Protein AF-A0A158IH46-F1 (afdb_monomer_lite)

Structure (mmCIF, N/CA/C/O backbone):
data_AF-A0A158IH46-F1
#
_entry.id   AF-A0A158IH46-F1
#
loop_
_atom_site.group_PDB
_atom_site.id
_atom_site.type_symbol
_atom_site.label_atom_id
_atom_site.label_alt_id
_atom_site.label_comp_id
_atom_site.label_asym_id
_atom_site.label_entity_id
_atom_site.label_seq_id
_atom_site.pdbx_PDB_ins_code
_atom_site.Cartn_x
_atom_site.Cartn_y
_atom_site.Cartn_z
_atom_site.occupancy
_atom_site.B_iso_or_equiv
_atom_site.auth_seq_id
_atom_site.auth_comp_id
_atom_site.auth_asym_id
_atom_site.auth_atom_id
_atom_site.pdbx_PDB_model_num
ATOM 1 N N . MET A 1 1 ? -60.161 -11.893 54.245 1.00 64.56 1 MET A N 1
ATOM 2 C CA . MET A 1 1 ? -60.066 -11.352 52.867 1.00 64.56 1 MET A CA 1
ATOM 3 C C . MET A 1 1 ? -59.222 -10.077 52.777 1.00 64.56 1 MET A C 1
ATOM 5 O O . MET A 1 1 ? -58.204 -10.121 52.108 1.00 64.56 1 MET A O 1
ATOM 9 N N . LYS A 1 2 ? -59.545 -8.985 53.494 1.00 80.44 2 LYS A N 1
ATOM 10 C CA . LYS A 1 2 ? -58.805 -7.700 53.407 1.00 80.44 2 LYS A CA 1
ATOM 11 C C . LYS A 1 2 ? -57.293 -7.786 53.699 1.00 80.44 2 LYS A C 1
ATOM 13 O O . LYS A 1 2 ? -56.504 -7.179 52.988 1.00 80.44 2 LYS A O 1
ATOM 18 N N . ILE A 1 3 ? -56.893 -8.574 54.700 1.00 84.69 3 ILE A N 1
ATOM 19 C CA . ILE A 1 3 ? -55.479 -8.734 55.097 1.00 84.69 3 ILE A CA 1
ATOM 20 C C . ILE A 1 3 ? -54.662 -9.437 54.000 1.00 84.69 3 ILE A C 1
ATOM 22 O O . ILE A 1 3 ? -53.553 -9.021 53.695 1.00 84.69 3 ILE A O 1
ATOM 26 N N . ILE A 1 4 ? -55.238 -10.453 53.352 1.00 84.50 4 ILE A N 1
ATOM 27 C CA . ILE A 1 4 ? -54.575 -11.210 52.278 1.00 84.50 4 ILE A CA 1
ATOM 28 C C . ILE A 1 4 ? -54.320 -10.303 51.065 1.00 84.50 4 ILE A C 1
ATOM 30 O O . ILE A 1 4 ? -53.226 -10.312 50.509 1.00 84.50 4 ILE A O 1
ATOM 34 N N . CYS A 1 5 ? -55.291 -9.459 50.701 1.00 85.44 5 CYS A N 1
ATOM 35 C CA . CYS A 1 5 ? -55.114 -8.471 49.634 1.00 85.44 5 CYS A CA 1
ATOM 36 C C . CYS A 1 5 ? -54.016 -7.447 49.963 1.00 85.44 5 CYS A C 1
ATOM 38 O O . CYS A 1 5 ? -53.224 -7.111 49.088 1.00 85.44 5 CYS A O 1
ATOM 40 N N . ALA A 1 6 ? -53.935 -6.978 51.213 1.00 86.81 6 ALA A N 1
ATOM 41 C CA . ALA A 1 6 ? -52.899 -6.034 51.630 1.00 86.81 6 ALA A CA 1
ATOM 42 C C . ALA A 1 6 ? -51.487 -6.644 51.546 1.00 86.81 6 ALA A C 1
ATOM 44 O O . ALA A 1 6 ? -50.572 -6.001 51.040 1.00 86.81 6 ALA A O 1
ATOM 45 N N . VAL A 1 7 ? -51.320 -7.903 51.966 1.00 88.50 7 VAL A N 1
ATOM 46 C CA . VAL A 1 7 ? -50.036 -8.622 51.874 1.00 88.50 7 VAL A CA 1
ATOM 47 C C . VAL A 1 7 ? -49.618 -8.841 50.415 1.00 88.50 7 VAL A C 1
ATOM 49 O O . VAL A 1 7 ? -48.461 -8.609 50.068 1.00 88.50 7 VAL A O 1
ATOM 52 N N . LEU A 1 8 ? -50.557 -9.218 49.540 1.00 89.44 8 LEU A N 1
ATOM 53 C CA . LEU A 1 8 ? -50.288 -9.391 48.107 1.00 89.44 8 LEU A CA 1
ATOM 54 C C . LEU A 1 8 ? -49.846 -8.085 47.431 1.00 89.44 8 LEU A C 1
ATOM 56 O O . LEU A 1 8 ? -48.926 -8.102 46.618 1.00 89.44 8 LEU A O 1
ATOM 60 N N . LEU A 1 9 ? -50.453 -6.950 47.786 1.00 91.06 9 LEU A N 1
ATOM 61 C CA . LEU A 1 9 ? -50.076 -5.647 47.228 1.00 91.06 9 LEU A CA 1
ATOM 62 C C . LEU A 1 9 ? -48.651 -5.235 47.618 1.00 91.06 9 LEU A C 1
ATOM 64 O O . LEU A 1 9 ? -47.908 -4.740 46.772 1.00 91.06 9 LEU A O 1
ATOM 68 N N . VAL A 1 10 ? -48.247 -5.478 48.868 1.00 91.81 10 VAL A N 1
ATOM 69 C CA . VAL A 1 10 ? -46.878 -5.191 49.330 1.00 91.81 10 VAL A CA 1
ATOM 70 C C . VAL A 1 10 ? -45.861 -6.089 48.623 1.00 91.81 10 VAL A C 1
ATOM 72 O O . VAL A 1 10 ? -44.821 -5.602 48.179 1.00 91.81 10 VAL A O 1
ATOM 75 N N . ALA A 1 11 ? -46.175 -7.376 48.449 1.00 90.94 11 ALA A N 1
ATOM 76 C CA . ALA A 1 11 ? -45.313 -8.305 47.722 1.00 90.94 11 ALA A CA 1
ATOM 77 C C . ALA A 1 11 ? -45.132 -7.890 46.249 1.00 90.94 11 ALA A C 1
ATOM 79 O O . ALA A 1 11 ? -44.006 -7.858 45.753 1.00 90.94 11 ALA A O 1
ATOM 80 N N . LEU A 1 12 ? -46.215 -7.500 45.565 1.00 92.69 12 LEU A N 1
ATOM 81 C CA . LEU A 1 12 ? -46.161 -7.017 44.180 1.00 92.69 12 LEU A CA 1
ATOM 82 C C . LEU A 1 12 ? -45.345 -5.726 44.044 1.00 92.69 12 LEU A C 1
ATOM 84 O O . LEU A 1 12 ? -44.557 -5.598 43.108 1.00 92.69 12 LEU A O 1
ATOM 88 N N . ALA A 1 13 ? -45.489 -4.791 44.987 1.00 92.00 13 ALA A N 1
ATOM 89 C CA . ALA A 1 13 ? -44.698 -3.563 45.002 1.00 92.00 13 ALA A CA 1
ATOM 90 C C . ALA A 1 13 ? -43.197 -3.846 45.198 1.00 92.00 13 ALA A C 1
ATOM 92 O O . ALA A 1 13 ? -42.369 -3.259 44.502 1.00 92.00 13 ALA A O 1
ATOM 93 N N . GLY A 1 14 ? -42.845 -4.781 46.090 1.00 92.06 14 GLY A N 1
ATOM 94 C CA . GLY A 1 14 ? -41.460 -5.202 46.319 1.00 92.06 14 GLY A CA 1
ATOM 95 C C . GLY A 1 14 ? -40.823 -5.858 45.091 1.00 92.06 14 GLY A C 1
ATOM 96 O O . GLY A 1 14 ? -39.721 -5.482 44.696 1.00 92.06 14 GLY A O 1
ATOM 97 N N . VAL A 1 15 ? -41.541 -6.777 44.434 1.00 93.00 15 VAL A N 1
ATOM 98 C CA . VAL A 1 15 ? -41.078 -7.426 43.193 1.00 93.00 15 VAL A CA 1
ATOM 99 C C . VAL A 1 15 ? -40.945 -6.411 42.056 1.00 93.00 15 VAL A C 1
ATOM 101 O O . VAL A 1 15 ? -39.952 -6.431 41.333 1.00 93.00 15 VAL A O 1
ATOM 104 N N . GLY A 1 16 ? -41.900 -5.487 41.917 1.00 91.75 16 GLY A N 1
ATOM 105 C CA . GLY A 1 16 ? -41.836 -4.424 40.912 1.00 91.75 16 GLY A CA 1
ATOM 106 C C . GLY A 1 16 ? -40.641 -3.490 41.111 1.00 91.75 16 GLY A C 1
ATOM 107 O O . GLY A 1 16 ? -39.993 -3.105 40.138 1.00 91.75 16 GLY A O 1
ATOM 108 N N . TRP A 1 17 ? -40.312 -3.158 42.363 1.00 90.81 17 TRP A N 1
ATOM 109 C CA . TRP A 1 17 ? -39.128 -2.360 42.677 1.00 90.81 17 TRP A CA 1
ATOM 110 C C . TRP A 1 17 ? -37.834 -3.117 42.362 1.00 90.81 17 TRP A C 1
ATOM 112 O O . TRP A 1 17 ? -36.977 -2.571 41.671 1.00 90.81 17 TRP A O 1
ATOM 122 N N . TRP A 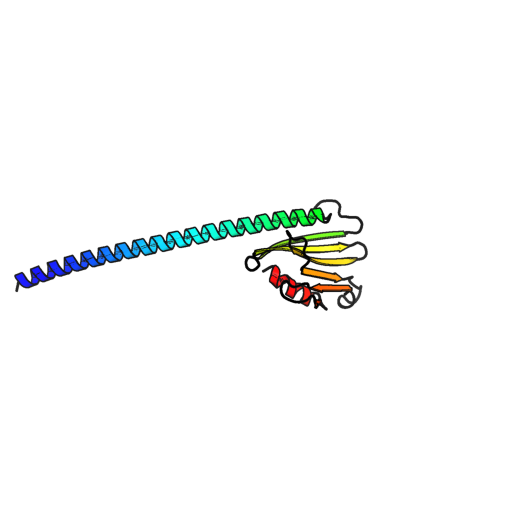1 18 ? -37.736 -4.387 42.766 1.00 91.19 18 TRP A N 1
ATOM 123 C CA . TRP A 1 18 ? -36.570 -5.233 42.496 1.00 91.19 18 TRP A CA 1
ATOM 124 C C . TRP A 1 18 ? -36.324 -5.453 40.993 1.00 91.19 18 TRP A C 1
ATOM 126 O O . TRP A 1 18 ? -35.211 -5.257 40.503 1.00 91.19 18 TRP A O 1
ATOM 136 N N . LEU A 1 19 ? -37.375 -5.760 40.225 1.00 91.44 19 LEU A N 1
ATOM 137 C CA . LEU A 1 19 ? -37.284 -5.889 38.767 1.00 91.44 19 LEU A CA 1
ATOM 138 C C . LEU A 1 19 ? -36.826 -4.585 38.112 1.00 91.44 19 LEU A C 1
ATOM 140 O O . LEU A 1 19 ? -36.010 -4.608 37.195 1.00 91.44 19 LEU A O 1
ATOM 144 N N . ARG A 1 20 ? -37.325 -3.438 38.583 1.00 91.81 20 ARG A N 1
ATOM 145 C CA . ARG A 1 20 ? -36.918 -2.133 38.056 1.00 91.81 20 ARG A CA 1
ATOM 146 C C . ARG A 1 20 ? -35.443 -1.853 38.328 1.00 91.81 20 ARG A C 1
ATOM 148 O O . ARG A 1 20 ? -34.753 -1.397 37.423 1.00 91.81 20 ARG A O 1
ATOM 155 N N . THR A 1 21 ? -34.957 -2.160 39.531 1.00 93.62 21 THR A N 1
ATOM 156 C CA . THR A 1 21 ? -33.538 -1.981 39.869 1.00 93.62 21 THR A CA 1
ATOM 157 C C . THR A 1 21 ? -32.629 -2.871 39.028 1.00 93.62 21 THR A C 1
ATOM 159 O O . THR A 1 21 ? -31.600 -2.395 38.554 1.00 93.62 21 THR A O 1
ATOM 162 N N . GLU A 1 22 ? -33.035 -4.119 38.777 1.00 92.75 22 GLU A N 1
ATOM 163 C CA . GLU A 1 22 ? -32.272 -5.053 37.945 1.00 92.75 22 GLU A CA 1
ATOM 164 C C . GLU A 1 22 ? -32.240 -4.584 36.484 1.00 92.75 22 GLU A C 1
ATOM 166 O O . GLU A 1 22 ? -31.174 -4.458 35.887 1.00 92.75 22 GLU A O 1
ATOM 171 N N . VAL A 1 23 ? -33.399 -4.208 35.929 1.00 93.69 23 VAL A N 1
ATOM 172 C CA . VAL A 1 23 ? -33.509 -3.678 34.561 1.00 93.69 23 VAL A CA 1
ATOM 173 C C . VAL A 1 23 ? -32.674 -2.410 34.384 1.00 93.69 23 VAL A C 1
ATOM 175 O O . VAL A 1 23 ? -32.004 -2.254 33.361 1.00 93.69 23 VAL A O 1
ATOM 178 N N . ASP A 1 24 ? -32.681 -1.503 35.361 1.00 93.88 24 ASP A N 1
ATOM 179 C CA . ASP A 1 24 ? -31.869 -0.288 35.313 1.00 93.88 24 ASP A CA 1
ATOM 180 C C . ASP A 1 24 ? -30.365 -0.607 35.381 1.00 93.88 24 ASP A C 1
ATOM 182 O O . ASP A 1 24 ? -29.576 0.032 34.678 1.00 93.88 24 ASP A O 1
ATOM 186 N N . ALA A 1 25 ? -29.952 -1.616 36.156 1.00 93.38 25 ALA A N 1
ATOM 187 C CA . ALA A 1 25 ? -28.567 -2.083 36.197 1.00 93.38 25 ALA A CA 1
ATOM 188 C C . ALA A 1 25 ? -28.133 -2.713 34.862 1.00 93.38 25 ALA A C 1
ATOM 190 O O . ALA A 1 25 ? -27.098 -2.326 34.312 1.00 93.38 25 ALA A O 1
ATOM 191 N N . THR A 1 26 ? -28.953 -3.596 34.282 1.00 93.38 26 THR A N 1
ATOM 192 C CA . THR A 1 26 ? -28.687 -4.204 32.967 1.00 93.38 26 THR A CA 1
ATOM 193 C C . THR A 1 26 ? -28.593 -3.144 31.870 1.00 93.38 26 THR A C 1
ATOM 195 O O . THR A 1 26 ? -27.696 -3.190 31.029 1.00 93.38 26 THR A O 1
ATOM 198 N N . ARG A 1 27 ? -29.476 -2.136 31.885 1.00 94.12 27 ARG A N 1
ATOM 199 C CA . ARG A 1 27 ? -29.439 -1.021 30.923 1.00 94.12 27 ARG A CA 1
ATOM 200 C C . ARG A 1 27 ? -28.155 -0.207 31.024 1.00 94.12 27 ARG A C 1
ATOM 202 O O . ARG A 1 27 ? -27.609 0.179 29.995 1.00 94.12 27 ARG A O 1
ATOM 209 N N . ARG A 1 28 ? -27.663 0.048 32.240 1.00 94.62 28 ARG A N 1
ATOM 210 C CA . ARG A 1 28 ? -26.393 0.762 32.449 1.00 94.62 28 ARG A CA 1
ATOM 211 C C . ARG A 1 28 ? -25.215 -0.025 31.894 1.00 94.62 28 ARG A C 1
ATOM 213 O O . ARG A 1 28 ? -24.408 0.554 31.177 1.00 94.62 28 ARG A O 1
ATOM 220 N N . GLN A 1 29 ? -25.159 -1.329 32.162 1.00 94.75 29 GLN A N 1
ATOM 221 C CA . GLN A 1 29 ? -24.122 -2.200 31.606 1.00 94.75 29 GLN A CA 1
ATOM 222 C C . GLN A 1 29 ? -24.179 -2.233 30.076 1.00 94.75 29 GLN A C 1
ATOM 224 O O . GLN A 1 29 ? -23.154 -2.066 29.423 1.00 94.75 29 GLN A O 1
ATOM 229 N N . ALA A 1 30 ? -25.373 -2.366 29.489 1.00 94.62 30 ALA A N 1
ATOM 230 C CA . ALA A 1 30 ? -25.544 -2.328 28.039 1.00 94.62 30 ALA A CA 1
ATOM 231 C C . ALA A 1 30 ? -25.084 -0.988 27.435 1.00 94.62 30 ALA A C 1
ATOM 233 O O . ALA A 1 30 ? -24.387 -0.978 26.421 1.00 94.62 30 ALA A O 1
ATOM 234 N N . ALA A 1 31 ? -25.415 0.138 28.075 1.00 95.69 31 ALA A N 1
ATOM 235 C CA . ALA A 1 31 ? -24.972 1.463 27.643 1.00 95.69 31 ALA A CA 1
ATOM 236 C C . ALA A 1 31 ? -23.450 1.644 27.773 1.00 95.69 31 ALA A C 1
ATOM 238 O O . ALA A 1 31 ? -22.821 2.257 26.910 1.00 95.69 31 ALA A O 1
ATOM 239 N N . GLU A 1 32 ? -22.840 1.102 28.828 1.00 96.06 32 GLU A N 1
ATOM 240 C CA . GLU A 1 32 ? -21.391 1.130 29.016 1.00 96.06 32 GLU A CA 1
ATOM 241 C C . GLU A 1 32 ? -20.669 0.275 27.971 1.00 96.06 32 GLU A C 1
ATOM 243 O O . GLU A 1 32 ? -19.717 0.757 27.358 1.00 96.06 32 GLU A O 1
ATOM 248 N N . ILE A 1 33 ? -21.167 -0.933 27.689 1.00 96.19 33 ILE A N 1
ATOM 249 C CA . ILE A 1 33 ? -20.654 -1.788 26.612 1.00 96.19 33 ILE A CA 1
ATOM 250 C C . ILE A 1 33 ? -20.732 -1.043 25.281 1.00 96.19 33 ILE A C 1
ATOM 252 O O . ILE A 1 33 ? -19.715 -0.923 24.609 1.00 96.19 33 ILE A O 1
ATOM 256 N N . GLN A 1 34 ? -21.887 -0.463 24.937 1.00 96.19 34 GLN A N 1
ATOM 257 C CA . GLN A 1 34 ? -22.051 0.307 23.698 1.00 96.19 34 GLN A CA 1
ATOM 258 C C . GLN A 1 34 ? -21.082 1.492 23.607 1.00 96.19 34 GLN A C 1
ATOM 260 O O . GLN A 1 34 ? -20.492 1.755 22.555 1.00 96.19 34 GLN A O 1
ATOM 265 N N . ARG A 1 35 ? -20.881 2.206 24.718 1.00 96.06 35 ARG A N 1
ATOM 266 C CA . ARG A 1 35 ? -19.941 3.327 24.788 1.00 96.06 35 ARG A CA 1
ATOM 267 C C . ARG A 1 35 ? -18.500 2.865 24.588 1.00 96.06 35 ARG A C 1
ATOM 269 O O . ARG A 1 35 ? -17.747 3.517 23.866 1.00 96.06 35 ARG A O 1
ATOM 276 N N . LEU A 1 36 ? -18.106 1.769 25.231 1.00 96.44 36 LEU A N 1
ATOM 277 C CA . LEU A 1 36 ? -16.767 1.201 25.106 1.00 96.44 36 LEU A CA 1
ATOM 278 C C . LEU A 1 36 ? -16.525 0.656 23.700 1.00 96.44 36 LEU A C 1
ATOM 280 O O . LEU A 1 36 ? -15.480 0.950 23.127 1.00 96.44 36 LEU A O 1
ATOM 284 N N . THR A 1 37 ? -17.495 -0.041 23.104 1.00 95.81 37 THR A N 1
ATOM 285 C CA . THR A 1 37 ? -17.393 -0.520 21.719 1.00 95.81 37 THR A CA 1
ATOM 286 C C . THR A 1 37 ? -17.261 0.637 20.737 1.00 95.81 37 THR A C 1
ATOM 288 O O . THR A 1 37 ? -16.411 0.584 19.856 1.00 95.81 37 THR A O 1
ATOM 291 N N . ALA A 1 38 ? -18.024 1.721 20.921 1.00 95.62 38 ALA A N 1
ATOM 292 C CA . ALA A 1 38 ? -17.904 2.910 20.079 1.00 95.62 38 ALA A CA 1
ATOM 293 C C . ALA A 1 38 ? -16.530 3.581 20.233 1.00 95.62 38 ALA A C 1
ATOM 295 O O . ALA A 1 38 ? -15.912 3.961 19.243 1.00 95.62 38 ALA A O 1
ATOM 296 N N . LYS A 1 39 ? -16.018 3.681 21.466 1.00 95.50 39 LYS A N 1
ATOM 297 C CA . LYS A 1 39 ? -14.694 4.255 21.740 1.00 95.50 39 LYS A CA 1
ATOM 298 C C . LYS A 1 39 ? -13.557 3.405 21.169 1.00 95.50 39 LYS A C 1
ATOM 300 O O . LYS A 1 39 ? -12.563 3.959 20.711 1.00 95.50 39 LYS A O 1
ATOM 305 N N . LEU A 1 40 ? -13.685 2.080 21.212 1.00 94.94 40 LEU A N 1
ATOM 306 C CA . LEU A 1 40 ? -12.722 1.163 20.602 1.00 94.94 40 LEU A CA 1
ATOM 307 C C . LEU A 1 40 ? -12.756 1.260 19.077 1.00 94.94 40 LEU A C 1
ATOM 309 O O . LEU A 1 40 ? -11.698 1.353 18.469 1.00 94.94 40 LEU A O 1
ATOM 313 N N . ALA A 1 41 ? -13.944 1.310 18.474 1.00 94.12 41 ALA A N 1
ATOM 314 C CA . ALA A 1 41 ? -14.085 1.493 17.032 1.00 94.12 41 ALA A CA 1
ATOM 315 C C . ALA A 1 41 ? -13.479 2.827 16.559 1.00 94.12 41 ALA A C 1
ATOM 317 O O . ALA A 1 41 ? -12.778 2.863 15.552 1.00 94.12 41 ALA A O 1
ATOM 318 N N . ASP A 1 42 ? -13.700 3.912 17.307 1.00 94.94 42 ASP A N 1
ATOM 319 C CA . ASP A 1 42 ? -13.130 5.226 16.993 1.00 94.94 42 ASP A CA 1
ATOM 320 C C . ASP A 1 42 ? -11.597 5.225 17.073 1.00 94.94 42 ASP A C 1
ATOM 322 O O . ASP A 1 42 ? -10.928 5.644 16.130 1.00 94.94 42 ASP A O 1
ATOM 326 N N . LYS A 1 43 ? -11.034 4.654 18.147 1.00 94.12 43 LYS A N 1
ATOM 327 C CA . LYS A 1 43 ? -9.581 4.480 18.280 1.00 94.12 43 LYS A CA 1
ATOM 328 C C . LYS A 1 43 ? -8.985 3.607 17.181 1.00 94.12 43 LYS A C 1
ATOM 330 O O . LYS A 1 43 ? -7.958 3.970 16.624 1.00 94.12 43 LYS A O 1
ATOM 335 N N . SER A 1 44 ? -9.631 2.487 16.861 1.00 92.19 44 SER A N 1
ATOM 336 C CA . SER A 1 44 ? -9.185 1.579 15.800 1.00 92.19 44 SER A CA 1
ATOM 337 C C . SER A 1 44 ? -9.092 2.306 14.460 1.00 92.19 44 SER A C 1
ATOM 339 O O . SER A 1 44 ? -8.099 2.171 13.755 1.00 92.19 44 SER A O 1
ATOM 341 N N . ARG A 1 45 ? -10.096 3.127 14.130 1.00 91.69 45 ARG A N 1
ATOM 342 C CA . ARG A 1 45 ? -10.105 3.931 12.903 1.00 91.69 45 ARG A CA 1
ATOM 343 C C . ARG A 1 45 ? -9.020 5.010 12.906 1.00 91.69 45 ARG A C 1
ATOM 345 O O . ARG A 1 45 ? -8.405 5.266 11.876 1.00 91.69 45 ARG A O 1
ATOM 352 N N . GLU A 1 46 ? -8.790 5.661 14.045 1.00 94.69 46 GLU A N 1
ATOM 353 C CA . GLU A 1 46 ? -7.711 6.645 14.182 1.00 94.69 46 GLU A CA 1
ATOM 354 C C . GLU A 1 46 ? -6.331 6.000 13.966 1.00 94.69 46 GLU A C 1
ATOM 356 O O . GLU A 1 46 ? -5.471 6.572 13.296 1.00 94.69 46 GLU A O 1
ATOM 361 N N . GLU A 1 47 ? -6.115 4.807 14.518 1.00 93.12 47 GLU A N 1
ATOM 362 C CA . GLU A 1 47 ? -4.881 4.038 14.343 1.00 93.12 47 GLU A CA 1
ATOM 363 C C . GLU A 1 47 ? -4.684 3.593 12.890 1.00 93.12 47 GLU A C 1
ATOM 365 O O . GLU A 1 47 ? -3.600 3.786 12.340 1.00 93.12 47 GLU A O 1
ATOM 370 N N . GLU A 1 48 ? -5.732 3.087 12.240 1.00 91.12 48 GLU A N 1
ATOM 371 C CA . GLU A 1 48 ? -5.709 2.716 10.822 1.00 91.12 48 GLU A CA 1
ATOM 372 C C . GLU A 1 48 ? -5.348 3.910 9.927 1.00 91.12 48 GLU A C 1
ATOM 374 O O . GLU A 1 48 ? -4.446 3.818 9.093 1.00 91.12 48 GLU A O 1
ATOM 379 N N . PHE A 1 49 ? -5.961 5.075 10.164 1.00 94.00 49 PHE A N 1
ATOM 380 C CA . PHE A 1 49 ? -5.632 6.296 9.427 1.00 94.00 49 PHE A CA 1
ATOM 381 C C . PHE A 1 49 ? -4.167 6.71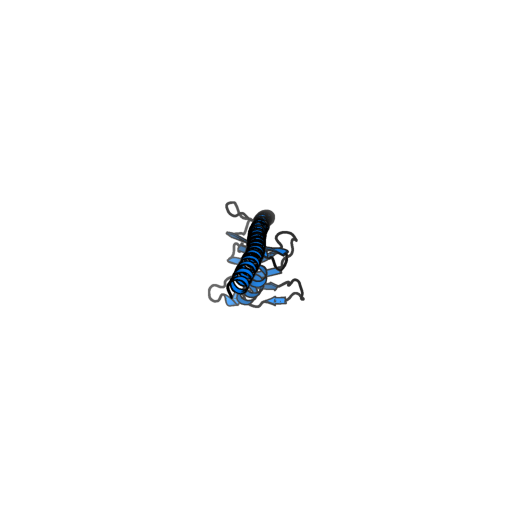4 9.621 1.00 94.00 49 PHE A C 1
ATOM 383 O O . PHE A 1 49 ? -3.491 7.082 8.659 1.00 94.00 49 PHE A O 1
ATOM 390 N N . LYS A 1 50 ? -3.643 6.623 10.851 1.00 95.75 50 LYS A N 1
ATOM 391 C CA . LYS A 1 50 ? -2.226 6.913 11.134 1.00 95.75 50 LYS A CA 1
ATOM 392 C C . LYS A 1 50 ? -1.291 5.965 10.388 1.00 95.75 50 LYS A C 1
ATOM 394 O O . LYS A 1 50 ? -0.258 6.408 9.885 1.00 95.75 50 LYS A O 1
ATOM 399 N N . LEU A 1 51 ? -1.639 4.681 10.310 1.00 94.56 51 LEU A N 1
ATOM 400 C CA . LEU A 1 51 ? -0.856 3.685 9.579 1.00 94.56 51 LEU A CA 1
ATOM 401 C C . LEU A 1 51 ? -0.865 3.980 8.079 1.00 94.56 51 LEU A C 1
ATOM 403 O O . LEU A 1 51 ? 0.207 4.042 7.480 1.00 94.56 51 LEU A O 1
ATOM 407 N N . GLN A 1 52 ? -2.030 4.282 7.501 1.00 94.69 52 GLN A N 1
ATOM 408 C CA . GLN A 1 52 ? -2.144 4.668 6.093 1.00 94.69 52 GLN A CA 1
ATOM 409 C C . GLN A 1 52 ? -1.354 5.948 5.780 1.00 94.69 52 GLN A C 1
ATOM 411 O O . GLN A 1 52 ? -0.635 6.006 4.784 1.00 94.69 52 GLN A O 1
ATOM 416 N N . GLN A 1 53 ? -1.420 6.965 6.645 1.00 96.00 53 GLN A N 1
ATOM 417 C CA . GLN A 1 53 ? -0.665 8.209 6.467 1.00 96.00 53 GLN A CA 1
ATOM 418 C C . GLN A 1 53 ? 0.850 7.968 6.512 1.00 96.00 53 GLN A C 1
ATOM 420 O O . GLN A 1 53 ? 1.599 8.496 5.683 1.00 96.00 53 GLN A O 1
ATOM 425 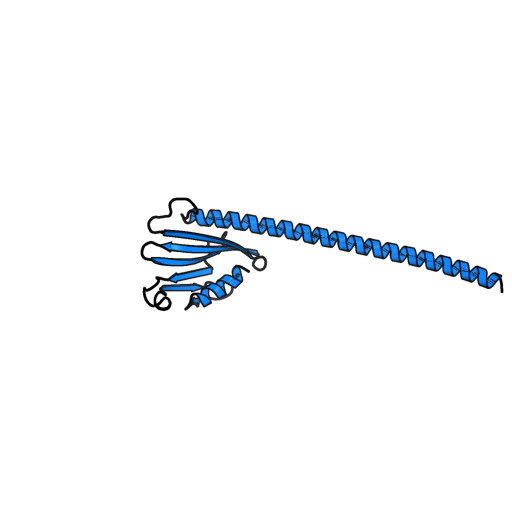N N . LYS A 1 54 ? 1.312 7.145 7.462 1.00 94.50 54 LYS A N 1
ATOM 426 C CA . LYS A 1 54 ? 2.715 6.726 7.529 1.00 94.50 54 LYS A CA 1
ATOM 427 C C . LYS A 1 54 ? 3.117 5.998 6.248 1.00 94.50 54 LYS A C 1
ATOM 429 O O . LYS A 1 54 ? 4.167 6.288 5.688 1.00 94.50 54 LYS A O 1
ATOM 434 N N . CYS A 1 55 ? 2.255 5.118 5.757 1.00 95.06 55 CYS A N 1
ATOM 435 C CA . CYS A 1 55 ? 2.467 4.379 4.523 1.00 95.06 55 CYS A CA 1
ATOM 436 C C . CYS A 1 55 ? 2.662 5.280 3.306 1.00 95.06 55 CYS A C 1
ATOM 438 O O . CYS A 1 55 ? 3.640 5.133 2.576 1.00 95.06 55 CYS A O 1
ATOM 440 N N . ALA A 1 56 ? 1.774 6.262 3.143 1.00 95.69 56 ALA A N 1
ATOM 441 C CA . ALA A 1 56 ? 1.863 7.252 2.079 1.00 95.69 56 ALA A CA 1
ATOM 442 C C . ALA A 1 56 ? 3.173 8.047 2.145 1.00 95.69 56 ALA A C 1
ATOM 444 O O . ALA A 1 56 ? 3.810 8.287 1.122 1.00 95.69 56 ALA A O 1
ATOM 445 N N . THR A 1 57 ? 3.614 8.393 3.358 1.00 95.56 57 THR A N 1
ATOM 446 C CA . THR A 1 57 ? 4.868 9.126 3.576 1.00 95.56 57 THR A CA 1
ATOM 447 C C . THR A 1 57 ? 6.081 8.292 3.160 1.00 95.56 57 THR A C 1
ATOM 449 O O . THR A 1 57 ? 6.957 8.775 2.448 1.00 95.56 57 THR A O 1
ATOM 452 N N . GLU A 1 58 ? 6.137 7.029 3.576 1.00 94.19 58 GLU A N 1
ATOM 453 C CA . GLU A 1 58 ? 7.251 6.128 3.257 1.00 94.19 58 GLU A CA 1
ATOM 454 C C . GLU A 1 58 ? 7.308 5.800 1.760 1.00 94.19 58 GLU A C 1
ATOM 456 O O . GLU A 1 58 ? 8.388 5.800 1.164 1.00 94.19 58 GLU A O 1
ATOM 461 N N . ALA A 1 59 ? 6.148 5.595 1.130 1.00 95.31 59 ALA A N 1
ATOM 462 C CA . ALA A 1 59 ? 6.041 5.394 -0.311 1.00 95.31 59 ALA A CA 1
ATOM 463 C C . ALA A 1 59 ? 6.522 6.626 -1.091 1.00 95.31 59 ALA A C 1
ATOM 465 O O . ALA A 1 59 ? 7.355 6.486 -1.983 1.00 95.31 59 ALA A O 1
ATOM 466 N N . GLN A 1 60 ? 6.104 7.832 -0.693 1.00 94.94 60 GLN A N 1
ATOM 467 C CA . GLN A 1 60 ? 6.578 9.081 -1.298 1.00 94.94 60 GLN A CA 1
ATOM 468 C C . GLN A 1 60 ? 8.100 9.213 -1.207 1.00 94.94 60 GLN A C 1
ATOM 470 O O . GLN A 1 60 ? 8.788 9.503 -2.187 1.00 94.94 60 GLN A O 1
ATOM 475 N N . GLN A 1 61 ? 8.660 8.961 -0.022 1.00 93.50 61 GLN A N 1
ATOM 476 C CA . GLN A 1 61 ? 10.105 9.006 0.159 1.00 93.50 61 GLN A CA 1
ATOM 477 C C . GLN A 1 61 ? 10.811 7.965 -0.707 1.00 93.50 61 GLN A C 1
ATOM 479 O O . GLN A 1 61 ? 11.858 8.261 -1.281 1.00 93.50 61 GLN A O 1
ATOM 484 N N . LYS A 1 62 ? 10.262 6.751 -0.822 1.00 92.56 62 LYS A N 1
ATOM 485 C CA . LYS A 1 62 ? 10.812 5.715 -1.695 1.00 92.56 62 LYS A CA 1
ATOM 486 C C . LYS A 1 62 ? 10.762 6.132 -3.163 1.00 92.56 62 LYS A C 1
ATOM 488 O O . LYS A 1 62 ? 11.784 6.015 -3.831 1.00 92.56 62 LYS A O 1
ATOM 493 N N . PHE A 1 63 ? 9.637 6.658 -3.636 1.00 93.50 63 PHE A N 1
ATOM 494 C CA . PHE A 1 63 ? 9.474 7.173 -4.995 1.00 93.50 63 PHE A CA 1
ATOM 495 C C . PHE A 1 63 ? 10.555 8.208 -5.340 1.00 93.50 63 PHE A C 1
ATOM 497 O O . PHE A 1 63 ? 11.252 8.071 -6.346 1.00 93.50 63 PHE A O 1
ATOM 504 N N . HIS A 1 64 ? 10.804 9.160 -4.438 1.00 93.12 64 HIS A N 1
ATOM 505 C CA . HIS A 1 64 ? 11.880 10.139 -4.603 1.00 93.12 64 HIS A CA 1
ATOM 506 C C . HIS A 1 64 ? 13.287 9.541 -4.493 1.00 93.12 64 HIS A C 1
ATOM 508 O O . HIS A 1 64 ? 14.175 9.934 -5.247 1.00 93.12 64 HIS A O 1
ATOM 514 N N . ARG A 1 65 ? 13.519 8.571 -3.596 1.00 90.75 65 ARG A N 1
ATOM 515 C CA . ARG A 1 65 ? 14.811 7.861 -3.494 1.00 90.75 65 ARG A CA 1
ATOM 516 C C . ARG A 1 65 ? 15.146 7.072 -4.760 1.00 90.75 65 ARG A C 1
ATOM 518 O O . ARG A 1 65 ? 16.323 6.911 -5.063 1.00 90.75 65 ARG A O 1
ATOM 525 N N . LEU A 1 66 ? 14.133 6.602 -5.489 1.00 88.75 66 LEU A N 1
ATOM 526 C CA . LEU A 1 66 ? 14.293 5.969 -6.801 1.00 88.75 66 LEU A CA 1
ATOM 527 C C . LEU A 1 66 ? 14.594 6.981 -7.922 1.00 88.75 66 LEU A C 1
ATOM 529 O O . LEU A 1 66 ? 14.872 6.576 -9.046 1.00 88.75 66 LEU A O 1
ATOM 533 N N . GLY A 1 67 ? 14.585 8.282 -7.618 1.00 91.06 67 GLY A N 1
ATOM 534 C CA . GLY A 1 67 ? 14.913 9.358 -8.551 1.00 91.06 67 GLY A CA 1
ATOM 535 C C . GLY A 1 67 ? 13.708 9.945 -9.280 1.00 91.06 67 GLY A C 1
ATOM 536 O O . GLY A 1 67 ? 13.895 10.844 -10.095 1.00 91.06 67 GLY A O 1
ATOM 537 N N . TYR A 1 68 ? 12.491 9.481 -8.991 1.00 92.44 68 TYR A N 1
ATOM 538 C CA . TYR A 1 68 ? 11.282 9.985 -9.632 1.00 92.44 68 TYR A CA 1
ATOM 539 C C . TYR A 1 68 ? 10.737 11.239 -8.947 1.00 92.44 68 TYR A C 1
ATOM 541 O O . TYR A 1 68 ? 10.951 11.501 -7.755 1.00 92.44 68 TYR A O 1
ATOM 549 N N . SER A 1 69 ? 9.992 12.024 -9.717 1.00 87.94 69 SER A N 1
ATOM 550 C CA . SER A 1 69 ? 9.334 13.230 -9.231 1.00 87.94 69 SER A CA 1
ATOM 551 C C . SER A 1 69 ? 7.913 13.343 -9.767 1.00 87.94 69 SER A C 1
ATOM 553 O O . SER A 1 69 ? 7.670 13.069 -10.933 1.00 87.94 69 SER A O 1
ATOM 555 N N . GLU A 1 70 ? 6.973 13.781 -8.931 1.00 78.12 70 GLU A N 1
ATOM 556 C CA . GLU A 1 70 ? 5.587 14.035 -9.354 1.00 78.12 70 GLU A CA 1
ATOM 557 C C . GLU A 1 70 ? 5.468 15.328 -10.181 1.00 78.12 70 GLU A C 1
ATOM 559 O O . GLU A 1 70 ? 4.602 15.458 -11.039 1.00 78.12 70 GLU A O 1
ATOM 564 N N . THR A 1 71 ? 6.332 16.313 -9.907 1.00 78.06 71 THR A N 1
ATOM 565 C CA . THR A 1 71 ? 6.239 17.683 -10.456 1.00 78.06 71 THR A CA 1
ATOM 566 C C . THR A 1 71 ? 7.566 18.225 -10.989 1.00 78.06 71 THR A C 1
ATOM 568 O O . THR A 1 71 ? 7.619 19.328 -11.533 1.00 78.06 71 THR A O 1
ATOM 571 N N . GLY A 1 72 ? 8.649 17.473 -10.808 1.00 74.56 72 GLY A N 1
ATOM 572 C CA . GLY A 1 72 ? 10.005 17.869 -11.155 1.00 74.56 72 GLY A CA 1
ATOM 573 C C . GLY A 1 72 ? 10.538 17.185 -12.408 1.00 74.56 72 GLY A C 1
ATOM 574 O O . GLY A 1 72 ? 9.825 16.536 -13.170 1.00 74.56 72 GLY A O 1
ATOM 575 N N . VAL A 1 73 ? 11.842 17.351 -12.613 1.00 76.62 73 VAL A N 1
ATOM 576 C CA . VAL A 1 73 ? 12.562 16.742 -13.731 1.00 76.62 73 VAL A CA 1
ATOM 577 C C . VAL A 1 73 ? 12.746 15.257 -13.443 1.00 76.62 73 VAL A C 1
ATOM 579 O O . VAL A 1 73 ? 13.330 14.891 -12.424 1.00 76.62 73 VAL A O 1
ATOM 582 N N . GLN A 1 74 ? 12.237 14.417 -14.340 1.00 85.25 74 GLN A N 1
ATOM 583 C CA . GLN A 1 74 ? 12.448 12.976 -14.274 1.00 85.25 74 GLN A CA 1
ATOM 584 C C . GLN A 1 74 ? 13.896 12.611 -14.645 1.00 85.25 74 GLN A C 1
ATOM 586 O O . GLN A 1 74 ? 14.579 13.407 -15.302 1.00 85.25 74 GLN A O 1
ATOM 591 N N . PRO A 1 75 ? 14.376 11.410 -14.272 1.00 83.94 75 PRO A N 1
ATOM 592 C CA . PRO A 1 75 ? 15.643 10.893 -14.768 1.00 83.94 75 PRO A CA 1
ATOM 593 C C . PRO A 1 75 ? 15.709 10.928 -16.299 1.00 83.94 75 PRO A C 1
ATOM 595 O O . PRO A 1 75 ? 14.687 10.840 -16.986 1.00 83.94 75 PRO A O 1
ATOM 598 N N . GLN A 1 76 ? 16.928 11.030 -16.836 1.00 79.38 76 GLN A N 1
ATOM 599 C CA . GLN A 1 76 ? 17.147 10.871 -18.270 1.00 79.38 76 GLN A CA 1
ATOM 600 C C . GLN A 1 76 ? 16.541 9.524 -18.697 1.00 79.38 76 GLN A C 1
ATOM 602 O O . GLN A 1 76 ? 16.761 8.517 -18.031 1.00 79.38 76 GLN A O 1
ATOM 607 N N . ASP A 1 77 ? 15.733 9.544 -19.757 1.00 86.50 77 ASP A N 1
ATOM 608 C CA . ASP A 1 77 ? 14.982 8.398 -20.290 1.00 86.50 77 ASP A CA 1
ATOM 609 C C . ASP A 1 77 ? 13.666 8.018 -19.593 1.00 86.50 77 ASP A C 1
ATOM 611 O O . ASP A 1 77 ? 13.068 6.999 -19.934 1.00 86.50 77 ASP A O 1
ATOM 615 N N . VAL A 1 78 ? 13.132 8.862 -18.706 1.00 89.88 78 VAL A N 1
ATOM 616 C CA . VAL A 1 78 ? 11.791 8.687 -18.119 1.00 89.88 78 VAL A CA 1
ATOM 617 C C . VAL A 1 78 ? 10.845 9.781 -18.623 1.00 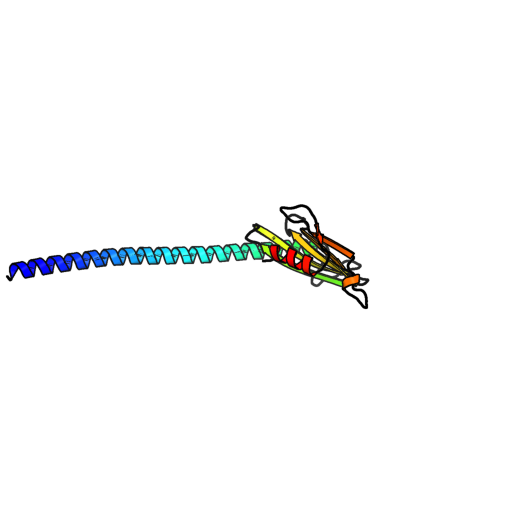89.88 78 VAL A C 1
ATOM 619 O O . VAL A 1 78 ? 11.081 10.969 -18.420 1.00 89.88 78 VAL A O 1
ATOM 622 N N . LEU A 1 79 ? 9.757 9.383 -19.291 1.00 89.69 79 LEU A N 1
ATOM 623 C CA . LEU A 1 79 ? 8.694 10.285 -19.757 1.00 89.69 79 LEU A CA 1
ATOM 624 C C . LEU A 1 79 ? 7.697 10.619 -18.644 1.00 89.69 79 LEU A C 1
ATOM 626 O O . LEU A 1 79 ? 7.151 11.719 -18.613 1.00 89.69 79 LEU A O 1
ATOM 630 N N . GLY A 1 80 ? 7.465 9.676 -17.735 1.00 91.50 80 GLY A N 1
ATOM 631 C CA . GLY A 1 80 ? 6.588 9.859 -16.590 1.00 91.50 80 GLY A CA 1
ATOM 632 C C . GLY A 1 80 ? 6.689 8.687 -15.628 1.00 91.50 80 GLY A C 1
ATOM 633 O O . GLY A 1 80 ? 6.998 7.567 -16.038 1.00 91.50 80 GLY A O 1
ATOM 634 N N . ALA A 1 81 ? 6.435 8.960 -14.356 1.00 93.94 81 ALA A N 1
ATOM 635 C CA . ALA A 1 81 ? 6.337 7.955 -13.316 1.00 93.94 81 ALA A CA 1
ATOM 636 C C . ALA A 1 81 ? 5.225 8.352 -12.343 1.00 93.94 81 ALA A C 1
ATOM 638 O O . ALA A 1 81 ? 5.086 9.535 -12.029 1.00 93.94 81 ALA A O 1
ATOM 639 N N . ASP A 1 82 ? 4.463 7.371 -11.880 1.00 94.56 82 ASP A N 1
ATOM 640 C CA . ASP A 1 82 ? 3.403 7.536 -10.887 1.00 94.56 82 ASP A CA 1
ATOM 641 C C . ASP A 1 82 ? 3.462 6.393 -9.869 1.00 94.56 82 ASP A C 1
ATOM 643 O O . ASP A 1 82 ? 4.029 5.331 -10.144 1.00 94.56 82 ASP A O 1
ATOM 647 N N . TYR A 1 83 ? 2.909 6.605 -8.679 1.00 95.62 83 TYR A N 1
ATOM 648 C CA . TYR A 1 83 ? 2.875 5.593 -7.633 1.00 95.62 83 TYR A CA 1
ATOM 649 C C . TYR A 1 83 ? 1.586 5.664 -6.817 1.00 95.62 83 TYR A C 1
ATOM 651 O O . TYR A 1 83 ? 0.978 6.717 -6.645 1.00 95.62 83 TYR A O 1
ATOM 659 N N . GLN A 1 84 ? 1.188 4.529 -6.248 1.00 96.00 84 GLN A N 1
ATOM 660 C CA . GLN A 1 84 ? 0.122 4.478 -5.249 1.00 96.00 84 GLN A CA 1
ATOM 661 C C . GLN A 1 84 ? 0.616 3.731 -4.024 1.00 96.00 84 GLN A C 1
ATOM 663 O O . GLN A 1 84 ? 1.421 2.811 -4.128 1.00 96.00 84 GLN A O 1
ATOM 668 N N . SER A 1 85 ? 0.135 4.126 -2.852 1.00 95.62 85 SER A N 1
ATOM 669 C CA . SER A 1 85 ? 0.542 3.546 -1.575 1.00 95.62 85 SER A CA 1
ATOM 670 C C . SER A 1 85 ? -0.651 2.965 -0.836 1.00 95.62 85 SER A C 1
ATOM 672 O O . SER A 1 85 ? -1.702 3.607 -0.776 1.00 95.62 85 SER A O 1
ATOM 674 N N . HIS A 1 86 ? -0.460 1.819 -0.197 1.00 95.44 86 HIS A N 1
ATOM 675 C CA . HIS A 1 86 ? -1.507 1.136 0.549 1.00 95.44 86 HIS A CA 1
ATOM 676 C C . HIS A 1 86 ? -0.951 0.403 1.763 1.00 95.44 86 HIS A C 1
ATOM 678 O O . HIS A 1 86 ? 0.029 -0.339 1.658 1.00 95.44 86 HIS A O 1
ATOM 684 N N . TYR A 1 87 ? -1.577 0.598 2.920 1.00 95.12 87 TYR A N 1
ATOM 685 C CA . TYR A 1 87 ? -1.292 -0.199 4.102 1.00 95.12 87 TYR A CA 1
ATOM 686 C C . TYR A 1 87 ? -2.216 -1.415 4.136 1.00 95.12 87 TYR A C 1
ATOM 688 O O . TYR A 1 87 ? -3.410 -1.307 4.403 1.00 95.12 87 TYR A O 1
ATOM 696 N N . ASN A 1 88 ? -1.641 -2.593 3.914 1.00 93.88 88 ASN A N 1
ATOM 697 C CA . ASN A 1 88 ? -2.377 -3.845 3.995 1.00 93.88 88 ASN A CA 1
ATOM 698 C C . ASN A 1 88 ? -2.404 -4.324 5.450 1.00 93.88 88 ASN A C 1
ATOM 700 O O . ASN A 1 88 ? -1.377 -4.732 6.008 1.00 93.88 88 ASN A O 1
ATOM 704 N N . THR A 1 89 ? -3.585 -4.292 6.064 1.00 91.31 89 THR A N 1
ATOM 705 C CA . THR A 1 89 ? -3.785 -4.661 7.474 1.00 91.31 89 THR A CA 1
ATOM 706 C C . THR A 1 89 ? -3.544 -6.150 7.730 1.00 91.31 89 THR A C 1
ATOM 708 O O . THR A 1 89 ? -2.976 -6.504 8.763 1.00 91.31 89 THR A O 1
ATOM 711 N N . ALA A 1 90 ? -3.900 -7.024 6.783 1.00 90.69 90 ALA A N 1
ATOM 712 C CA . ALA A 1 90 ? -3.732 -8.472 6.915 1.00 90.69 90 ALA A CA 1
ATOM 713 C C . ALA A 1 90 ? -2.253 -8.882 6.936 1.00 90.69 90 ALA A C 1
ATOM 715 O O . ALA A 1 90 ? -1.862 -9.785 7.676 1.00 90.69 90 ALA A O 1
ATOM 716 N N . GLN A 1 91 ? -1.423 -8.196 6.149 1.00 90.12 91 GLN A N 1
ATOM 717 C CA . GLN A 1 91 ? 0.020 -8.434 6.092 1.00 90.12 91 GLN A CA 1
ATOM 718 C C . GLN A 1 91 ? 0.820 -7.511 7.022 1.00 90.12 91 GLN A C 1
ATOM 720 O O . GLN A 1 91 ? 2.025 -7.712 7.174 1.00 90.12 91 GLN A O 1
ATOM 725 N N . ASN A 1 92 ? 0.165 -6.522 7.645 1.00 90.62 92 ASN A N 1
ATOM 726 C CA . ASN A 1 92 ? 0.776 -5.473 8.466 1.00 90.62 92 ASN A CA 1
ATOM 727 C C . ASN A 1 92 ? 1.969 -4.803 7.757 1.00 90.62 92 ASN A C 1
ATOM 729 O O . ASN A 1 92 ? 3.058 -4.661 8.319 1.00 90.62 92 ASN A O 1
ATOM 733 N N . ARG A 1 93 ? 1.784 -4.451 6.481 1.00 92.56 93 ARG A N 1
ATOM 734 C CA . ARG A 1 93 ? 2.859 -3.987 5.593 1.00 92.56 93 ARG A CA 1
ATOM 735 C C . ARG A 1 93 ? 2.416 -2.832 4.718 1.00 92.56 93 ARG A C 1
ATOM 737 O O . ARG A 1 93 ? 1.238 -2.678 4.406 1.00 92.56 93 ARG A O 1
ATOM 744 N N . CYS A 1 94 ? 3.406 -2.044 4.320 1.00 94.69 94 CYS A N 1
ATOM 745 C CA . CYS A 1 94 ? 3.222 -0.921 3.428 1.00 94.69 94 CYS A CA 1
ATOM 746 C C . CYS A 1 94 ? 3.620 -1.283 2.015 1.00 94.69 94 CYS A C 1
ATOM 748 O O . CYS A 1 94 ? 4.798 -1.499 1.740 1.00 94.69 94 CYS A O 1
ATOM 750 N N . PHE A 1 95 ? 2.639 -1.309 1.128 1.00 95.75 95 PHE A N 1
ATOM 751 C CA . PHE A 1 95 ? 2.841 -1.596 -0.276 1.00 95.75 95 PHE A CA 1
ATOM 752 C C . PHE A 1 95 ? 2.795 -0.320 -1.101 1.00 95.75 95 PHE A C 1
ATOM 754 O O . PHE A 1 95 ? 2.095 0.641 -0.778 1.00 95.75 95 PHE A O 1
ATOM 761 N N . MET A 1 96 ? 3.589 -0.315 -2.162 1.00 96.50 96 MET A N 1
ATOM 762 C CA . MET A 1 96 ? 3.657 0.761 -3.132 1.00 96.50 96 MET A CA 1
ATOM 763 C C . MET A 1 96 ? 3.635 0.157 -4.530 1.00 96.50 96 MET A C 1
ATOM 765 O O . MET A 1 96 ? 4.512 -0.647 -4.857 1.00 96.50 96 MET A O 1
ATOM 769 N N . THR A 1 97 ? 2.671 0.550 -5.356 1.00 97.12 97 THR A N 1
ATOM 770 C CA . THR A 1 97 ? 2.761 0.328 -6.799 1.00 97.12 97 THR A CA 1
ATOM 771 C C . THR A 1 97 ? 3.552 1.461 -7.432 1.00 97.12 97 THR A C 1
ATOM 773 O O . THR A 1 97 ? 3.523 2.588 -6.948 1.00 97.12 97 THR A O 1
ATOM 776 N N . LEU A 1 98 ? 4.276 1.163 -8.501 1.00 95.88 98 LEU A N 1
ATOM 777 C CA . LEU A 1 98 ? 5.010 2.135 -9.300 1.00 95.88 98 LEU A CA 1
ATOM 778 C C . LEU A 1 98 ? 4.717 1.844 -10.763 1.00 95.88 98 LEU A C 1
ATOM 780 O O . LEU A 1 98 ? 4.884 0.706 -11.192 1.00 95.88 98 LEU A O 1
ATOM 784 N N . GLU A 1 99 ? 4.345 2.863 -11.519 1.00 95.25 99 GLU A N 1
ATOM 785 C CA . GLU A 1 99 ? 4.203 2.786 -12.968 1.00 95.25 99 GLU A CA 1
ATOM 786 C C . GLU A 1 99 ? 5.181 3.775 -13.601 1.00 95.25 99 GLU A C 1
ATOM 788 O O . GLU A 1 99 ? 5.219 4.944 -13.224 1.00 95.25 99 GLU A O 1
ATOM 793 N N . VAL A 1 100 ? 6.001 3.318 -14.546 1.00 93.81 100 VAL A N 1
ATOM 794 C CA . VAL A 1 100 ? 7.020 4.134 -15.216 1.00 93.81 100 VAL A CA 1
ATOM 795 C C . VAL A 1 100 ? 6.867 3.984 -16.717 1.00 93.81 100 VAL A C 1
ATOM 797 O O . VAL A 1 100 ? 6.804 2.876 -17.239 1.00 93.81 100 VAL A O 1
ATOM 800 N N . THR A 1 101 ? 6.853 5.108 -17.425 1.00 91.62 101 THR A N 1
ATOM 801 C CA . THR A 1 101 ? 6.956 5.150 -18.884 1.00 91.62 101 THR A CA 1
ATOM 802 C C . THR A 1 101 ? 8.306 5.741 -19.263 1.00 91.62 101 THR A C 1
ATOM 804 O O . THR A 1 101 ? 8.623 6.874 -18.901 1.00 91.62 101 THR A O 1
ATOM 807 N N . MET A 1 102 ? 9.097 4.983 -20.013 1.00 90.00 102 MET A N 1
ATOM 808 C CA . MET A 1 102 ? 10.429 5.367 -20.465 1.00 90.00 102 MET A CA 1
ATOM 809 C C . MET A 1 102 ? 10.417 5.931 -21.889 1.00 90.00 102 MET A C 1
ATOM 811 O O . MET A 1 102 ? 9.503 5.688 -22.687 1.00 90.00 102 MET A O 1
ATOM 815 N N . THR A 1 103 ? 11.470 6.666 -22.241 1.00 85.12 103 THR A N 1
ATOM 816 C CA . THR A 1 103 ? 11.746 7.032 -23.634 1.00 85.12 103 THR A CA 1
ATOM 817 C C . THR A 1 103 ? 11.922 5.759 -24.470 1.00 85.12 103 THR A C 1
ATOM 819 O O . THR A 1 103 ? 12.395 4.725 -24.002 1.00 85.12 103 THR A O 1
ATOM 822 N N . GLY A 1 104 ? 11.453 5.786 -25.720 1.00 83.31 104 GLY A N 1
ATOM 823 C CA . GLY A 1 104 ? 11.405 4.583 -26.562 1.00 83.31 104 GLY A CA 1
ATOM 824 C C . GLY A 1 104 ? 10.191 3.677 -26.316 1.00 83.31 104 GLY A C 1
ATOM 825 O O . GLY A 1 104 ? 10.050 2.681 -27.017 1.00 83.31 104 GLY A O 1
ATOM 826 N N . GLY A 1 105 ? 9.294 4.046 -25.394 1.00 84.88 105 GLY A N 1
ATOM 827 C CA . GLY A 1 105 ? 7.971 3.437 -25.235 1.00 84.88 105 GLY A CA 1
ATOM 828 C C . GLY A 1 105 ? 7.899 2.284 -24.238 1.00 84.88 105 GLY A C 1
ATOM 829 O O . GLY A 1 105 ? 6.810 1.770 -24.022 1.00 84.88 105 GLY A O 1
ATOM 830 N N . LEU A 1 106 ? 9.015 1.875 -23.625 1.00 88.75 106 LEU A N 1
ATOM 831 C CA . LEU A 1 106 ? 9.004 0.836 -22.594 1.00 88.75 106 LEU A CA 1
ATOM 832 C C . LEU A 1 106 ? 8.195 1.318 -21.387 1.00 88.75 106 LEU A C 1
ATOM 834 O O . LEU A 1 106 ? 8.421 2.416 -20.880 1.00 88.75 106 LEU A O 1
ATOM 838 N N . GLN A 1 107 ? 7.277 0.484 -20.927 1.00 91.25 107 GLN A N 1
ATOM 839 C CA . GLN A 1 107 ? 6.477 0.710 -19.738 1.00 91.25 107 GLN A CA 1
ATOM 840 C C . GLN A 1 107 ? 6.782 -0.377 -18.708 1.00 91.25 107 GLN A C 1
ATOM 842 O O . GLN A 1 107 ? 7.016 -1.535 -19.061 1.00 91.25 107 GLN A O 1
ATOM 847 N N . SER A 1 108 ? 6.820 0.022 -17.441 1.00 92.81 108 SER A N 1
ATOM 848 C CA . SER A 1 108 ? 7.131 -0.842 -16.308 1.00 92.81 108 SER A CA 1
ATOM 849 C C . SER A 1 108 ? 6.116 -0.615 -15.200 1.00 92.81 108 SER A C 1
ATOM 851 O O . SER A 1 108 ? 5.818 0.527 -14.855 1.00 92.81 108 SER A O 1
ATOM 853 N N . MET A 1 109 ? 5.596 -1.699 -14.638 1.00 95.44 109 MET A N 1
ATOM 854 C CA . MET A 1 109 ? 4.790 -1.692 -13.425 1.00 95.44 109 MET A CA 1
ATOM 855 C C . MET A 1 109 ? 5.477 -2.535 -12.362 1.00 95.44 109 MET A C 1
ATOM 857 O O . MET A 1 109 ? 5.886 -3.664 -12.624 1.00 95.44 109 MET A O 1
ATOM 861 N N . GLY A 1 110 ? 5.559 -2.028 -11.139 1.00 95.31 110 GLY A N 1
ATOM 862 C CA . GLY A 1 110 ? 6.152 -2.741 -10.017 1.00 95.31 110 GLY A CA 1
ATOM 863 C C . GLY A 1 110 ? 5.307 -2.653 -8.755 1.00 95.31 110 GLY A C 1
ATOM 864 O O . GLY A 1 110 ? 4.605 -1.672 -8.537 1.00 95.31 110 GLY A O 1
ATOM 865 N N . LEU A 1 111 ? 5.395 -3.685 -7.919 1.00 96.62 111 LEU A N 1
ATOM 866 C CA . LEU A 1 111 ? 4.853 -3.715 -6.564 1.00 96.62 111 LEU A CA 1
ATOM 867 C C . LEU A 1 111 ? 6.008 -3.876 -5.581 1.00 96.62 111 LEU A C 1
ATOM 869 O O . LEU A 1 111 ? 6.783 -4.832 -5.672 1.00 96.62 111 LEU A O 1
ATOM 873 N N . PHE A 1 112 ? 6.091 -2.973 -4.613 1.00 93.56 112 PHE A N 1
ATOM 874 C CA . PHE A 1 112 ? 7.190 -2.892 -3.662 1.00 93.56 112 PHE A CA 1
ATOM 875 C C . PHE A 1 112 ? 6.688 -2.852 -2.226 1.00 93.56 112 PHE A C 1
ATOM 877 O O . PHE A 1 112 ? 5.639 -2.280 -1.944 1.00 93.56 112 PHE A O 1
ATOM 884 N N . ASP A 1 113 ? 7.500 -3.361 -1.301 1.00 92.12 113 ASP A N 1
ATOM 885 C CA . ASP A 1 113 ? 7.437 -2.927 0.093 1.00 92.12 113 ASP A CA 1
ATOM 886 C C . ASP A 1 113 ? 7.993 -1.499 0.179 1.00 92.12 113 ASP A C 1
ATOM 888 O O . ASP A 1 113 ? 9.142 -1.257 -0.215 1.00 92.12 113 ASP A O 1
ATOM 892 N N . ALA A 1 114 ? 7.211 -0.541 0.670 1.00 86.12 114 ALA A N 1
ATOM 893 C CA . ALA A 1 114 ? 7.661 0.840 0.829 1.00 86.12 114 ALA A CA 1
ATOM 894 C C . ALA A 1 114 ? 8.809 0.963 1.853 1.00 86.12 114 ALA A C 1
ATOM 896 O O . ALA A 1 114 ? 9.635 1.869 1.731 1.00 86.12 114 ALA A O 1
ATOM 897 N N . LEU A 1 115 ? 8.898 0.028 2.809 1.00 84.62 115 LEU A N 1
ATOM 898 C CA . LEU A 1 115 ? 9.881 0.015 3.894 1.00 84.62 115 LEU A CA 1
ATOM 899 C C . LEU A 1 115 ? 11.059 -0.929 3.610 1.00 84.62 115 LEU A C 1
ATOM 901 O O . LEU A 1 115 ? 12.213 -0.531 3.746 1.00 84.62 115 LEU A O 1
ATOM 905 N N . GLU A 1 116 ? 10.794 -2.175 3.210 1.00 76.19 116 GLU A N 1
ATOM 906 C CA . GLU A 1 116 ? 11.809 -3.248 3.221 1.00 76.19 116 GLU A CA 1
ATOM 907 C C . GLU A 1 116 ? 12.601 -3.426 1.912 1.00 76.19 116 GLU A C 1
ATOM 909 O O . GLU A 1 116 ? 13.292 -4.425 1.741 1.00 76.19 116 GLU A O 1
ATOM 914 N N . ASN A 1 117 ? 12.548 -2.480 0.966 1.00 76.94 117 ASN A N 1
ATOM 915 C CA . ASN A 1 117 ? 13.246 -2.582 -0.334 1.00 76.94 117 ASN A CA 1
ATOM 916 C C . ASN A 1 117 ? 13.026 -3.907 -1.096 1.00 76.94 117 ASN A C 1
ATOM 918 O O . ASN A 1 117 ? 13.785 -4.242 -2.001 1.00 76.94 117 ASN A O 1
ATOM 922 N N . ARG A 1 118 ? 11.948 -4.627 -0.779 1.00 90.06 118 ARG A N 1
ATOM 923 C CA . ARG A 1 118 ? 11.552 -5.857 -1.456 1.00 90.06 118 ARG A CA 1
ATOM 924 C C . ARG A 1 118 ? 10.627 -5.537 -2.624 1.00 90.06 118 ARG A C 1
ATOM 926 O O . ARG A 1 118 ? 9.702 -4.739 -2.473 1.00 90.06 118 ARG A O 1
ATOM 933 N N . THR A 1 119 ? 10.862 -6.187 -3.757 1.00 92.94 119 THR A N 1
ATOM 934 C CA . THR A 1 119 ? 9.961 -6.191 -4.915 1.00 92.94 119 THR A CA 1
ATOM 935 C C . THR A 1 119 ? 9.137 -7.472 -4.877 1.00 92.94 119 THR A C 1
ATOM 937 O O . THR A 1 119 ? 9.689 -8.555 -4.694 1.00 92.94 119 THR A O 1
ATOM 940 N N . TYR A 1 120 ? 7.821 -7.348 -5.011 1.00 95.19 120 TYR A N 1
ATOM 941 C CA . TYR A 1 120 ? 6.884 -8.474 -5.038 1.00 95.19 120 TYR A CA 1
ATOM 942 C C . TYR A 1 120 ? 6.388 -8.778 -6.440 1.00 95.19 120 TYR A C 1
ATOM 944 O O . TYR A 1 120 ? 6.025 -9.913 -6.725 1.00 95.19 120 TYR A O 1
ATOM 952 N N . ALA A 1 121 ? 6.335 -7.774 -7.308 1.00 96.19 121 ALA A N 1
ATOM 953 C CA . ALA A 1 121 ? 5.966 -7.980 -8.693 1.00 96.19 121 ALA A CA 1
ATOM 954 C C . ALA A 1 121 ? 6.650 -6.953 -9.583 1.00 96.19 121 ALA A C 1
ATOM 956 O O . ALA A 1 121 ? 6.824 -5.804 -9.177 1.00 96.19 121 ALA A O 1
ATOM 957 N N . GLN A 1 122 ? 6.972 -7.361 -10.801 1.00 95.50 122 GLN A N 1
ATOM 958 C CA . GLN A 1 122 ? 7.418 -6.491 -11.875 1.00 95.50 122 GLN A CA 1
ATOM 959 C C . GLN A 1 122 ? 6.815 -6.981 -13.189 1.00 95.50 122 GLN A C 1
ATOM 961 O O . GLN A 1 122 ? 6.760 -8.186 -13.433 1.00 95.50 122 GLN A O 1
ATOM 966 N N . TYR A 1 123 ? 6.348 -6.051 -14.012 1.00 94.12 123 TYR A N 1
ATOM 967 C CA . TYR A 1 123 ? 5.790 -6.305 -15.330 1.00 94.12 123 TYR A CA 1
ATOM 968 C C . TYR A 1 123 ? 6.299 -5.242 -16.295 1.00 94.12 123 TYR A C 1
ATOM 970 O O . TYR A 1 123 ? 5.998 -4.061 -16.129 1.00 94.12 123 TYR A O 1
ATOM 978 N N . ASP A 1 124 ? 7.052 -5.673 -17.301 1.00 92.69 124 ASP A N 1
ATOM 979 C CA . ASP A 1 124 ? 7.656 -4.804 -18.303 1.00 92.69 124 ASP A CA 1
ATOM 980 C C . ASP A 1 124 ? 7.079 -5.128 -19.683 1.00 92.69 124 ASP A C 1
ATOM 982 O O . ASP A 1 124 ? 7.086 -6.279 -20.137 1.00 92.69 124 ASP A O 1
ATOM 986 N N . TRP A 1 125 ? 6.612 -4.100 -20.388 1.00 88.38 125 TRP A N 1
ATOM 987 C CA . TRP A 1 125 ? 6.072 -4.248 -21.733 1.00 88.38 125 TRP A CA 1
ATOM 988 C C . TRP A 1 125 ? 6.438 -3.066 -22.622 1.00 88.38 125 TRP A C 1
ATOM 990 O O . TRP A 1 125 ? 6.575 -1.926 -22.190 1.00 88.38 125 TRP A O 1
ATOM 1000 N N . LEU A 1 126 ? 6.619 -3.353 -23.900 1.00 85.25 126 LEU A N 1
ATOM 1001 C CA . LEU A 1 126 ? 6.890 -2.392 -24.949 1.00 85.25 126 LEU A CA 1
ATOM 1002 C C . LEU A 1 126 ? 5.730 -2.472 -25.948 1.00 85.25 126 LEU A C 1
ATOM 1004 O O . LEU A 1 126 ? 5.678 -3.436 -26.702 1.00 85.25 126 LEU A O 1
ATOM 1008 N N . PRO A 1 127 ? 4.787 -1.520 -25.972 1.00 70.62 127 PRO A N 1
ATOM 1009 C CA . PRO A 1 127 ? 3.632 -1.593 -26.856 1.00 70.62 127 PRO A CA 1
ATOM 1010 C C . PRO A 1 127 ? 4.079 -1.666 -28.325 1.00 70.62 127 PRO A C 1
ATOM 1012 O O . PRO A 1 127 ? 4.697 -0.740 -28.854 1.00 70.62 127 PRO A O 1
ATOM 1015 N N . GLU A 1 128 ? 3.772 -2.781 -28.992 1.00 67.88 128 GLU A N 1
ATOM 1016 C CA . GLU A 1 128 ? 3.926 -2.918 -30.441 1.00 67.88 128 GLU A CA 1
ATOM 1017 C C . GLU A 1 128 ? 2.763 -2.202 -31.143 1.00 67.88 128 GLU A C 1
ATOM 1019 O O . GLU A 1 128 ? 1.629 -2.241 -30.667 1.00 67.88 128 GLU A O 1
ATOM 1024 N N . LYS A 1 129 ? 3.033 -1.544 -32.283 1.00 63.19 129 LYS A N 1
ATOM 1025 C CA . LYS A 1 129 ? 2.059 -0.683 -32.990 1.00 63.19 129 LYS A CA 1
ATOM 1026 C C . LYS A 1 129 ? 0.727 -1.367 -33.323 1.00 63.19 129 LYS A C 1
ATOM 1028 O O . LYS A 1 129 ? -0.276 -0.666 -33.408 1.00 63.19 129 LYS A O 1
ATOM 1033 N N . ASP A 1 130 ? 0.726 -2.689 -33.486 1.00 59.53 130 ASP A N 1
ATOM 1034 C CA . ASP A 1 130 ? -0.427 -3.445 -33.985 1.00 59.53 130 ASP A CA 1
ATOM 1035 C C . ASP A 1 130 ? -0.901 -4.566 -33.037 1.00 59.53 130 ASP A C 1
ATOM 1037 O O . ASP A 1 130 ? -1.939 -5.174 -33.294 1.00 59.53 130 ASP A O 1
ATOM 1041 N N . ASP A 1 131 ? -0.177 -4.859 -31.946 1.00 59.84 131 ASP A N 1
ATOM 1042 C CA . ASP A 1 131 ? -0.540 -5.935 -31.012 1.00 59.84 131 ASP A CA 1
ATOM 1043 C C . ASP A 1 131 ? 0.117 -5.767 -29.629 1.00 59.84 131 ASP A C 1
ATOM 1045 O O . ASP A 1 131 ? 1.307 -6.019 -29.433 1.00 59.84 131 ASP A O 1
ATOM 1049 N N . VAL A 1 132 ? -0.681 -5.384 -28.631 1.00 56.81 132 VAL A N 1
ATOM 1050 C CA . VAL A 1 132 ? -0.215 -5.188 -27.246 1.00 56.81 132 VAL A CA 1
ATOM 1051 C C . VAL A 1 132 ? 0.240 -6.509 -26.606 1.00 56.81 132 VAL A C 1
ATOM 1053 O O . VAL A 1 132 ? 1.097 -6.499 -25.726 1.00 56.81 132 VAL A O 1
ATOM 1056 N N . SER A 1 133 ? -0.270 -7.657 -27.077 1.00 56.53 133 SER A N 1
ATOM 1057 C CA . SER A 1 133 ? 0.093 -8.982 -26.551 1.00 56.53 133 SER A CA 1
ATOM 1058 C C . SER A 1 133 ? 1.490 -9.448 -26.979 1.00 56.53 133 SER A C 1
ATOM 1060 O O . SER A 1 133 ? 2.089 -10.291 -26.313 1.00 56.53 133 SER A O 1
ATOM 1062 N N . LYS A 1 134 ? 2.051 -8.854 -28.042 1.00 56.25 134 LYS A N 1
ATOM 1063 C CA . LYS A 1 134 ? 3.428 -9.098 -28.511 1.00 56.25 134 LYS A CA 1
ATOM 1064 C C . LYS A 1 134 ? 4.459 -8.156 -27.902 1.00 56.25 134 LYS A C 1
ATOM 1066 O O . LYS A 1 134 ? 5.656 -8.409 -28.001 1.00 56.25 134 LYS A O 1
ATOM 1071 N N . GLY A 1 135 ? 3.995 -7.109 -27.225 1.00 61.91 135 GLY A N 1
ATOM 1072 C CA . GLY A 1 135 ? 4.837 -6.164 -26.503 1.00 61.91 135 GLY A CA 1
ATOM 1073 C C . GLY A 1 135 ? 5.403 -6.684 -25.181 1.00 61.91 135 GLY A C 1
ATOM 1074 O O . GLY A 1 135 ? 6.200 -6.003 -24.541 1.00 61.91 135 GLY A O 1
ATOM 1075 N N . PHE A 1 136 ? 4.991 -7.872 -24.744 1.00 67.38 136 PHE A N 1
ATOM 1076 C CA . PHE A 1 136 ? 5.427 -8.472 -23.490 1.00 67.38 136 PHE A CA 1
ATOM 1077 C C . PHE A 1 136 ? 6.941 -8.707 -23.483 1.00 67.38 136 PHE A C 1
ATOM 1079 O O . PHE A 1 136 ? 7.474 -9.418 -24.338 1.00 67.38 136 PHE A O 1
ATOM 1086 N N . ARG A 1 137 ? 7.639 -8.119 -22.507 1.00 76.62 137 ARG A N 1
ATOM 1087 C CA . ARG A 1 137 ? 9.081 -8.327 -22.333 1.00 76.62 137 ARG A CA 1
ATOM 1088 C C . ARG A 1 137 ? 9.351 -9.271 -21.187 1.00 76.62 137 ARG A C 1
ATOM 1090 O O . ARG A 1 137 ? 10.044 -10.266 -21.387 1.00 76.62 137 ARG A O 1
ATOM 1097 N N . ASP A 1 138 ? 8.805 -8.962 -20.019 1.00 87.56 138 ASP A N 1
ATOM 1098 C CA . ASP A 1 138 ? 9.054 -9.765 -18.835 1.00 87.56 138 ASP A CA 1
ATOM 1099 C C . ASP A 1 138 ? 7.976 -9.578 -17.769 1.00 87.56 138 ASP A C 1
ATOM 1101 O O . ASP A 1 138 ? 7.336 -8.529 -17.675 1.00 87.56 138 ASP A O 1
ATOM 1105 N N . CYS A 1 139 ? 7.796 -10.604 -16.944 1.00 92.62 139 CYS A N 1
ATOM 1106 C CA . CYS A 1 139 ? 6.974 -10.508 -15.752 1.00 92.62 139 CYS A CA 1
ATOM 1107 C C . CYS A 1 139 ? 7.434 -11.472 -14.673 1.00 92.62 139 CYS A C 1
ATOM 1109 O O . CYS A 1 139 ? 7.449 -12.693 -14.866 1.00 92.62 139 CYS A O 1
ATOM 1111 N N . HIS A 1 140 ? 7.684 -10.915 -13.496 1.00 94.94 140 HIS A N 1
ATOM 1112 C CA . HIS A 1 140 ? 8.111 -11.636 -12.313 1.00 94.94 140 HIS A CA 1
ATOM 1113 C C . HIS A 1 140 ? 7.172 -11.357 -11.153 1.00 94.94 140 HIS A C 1
ATOM 1115 O O . HIS A 1 140 ? 6.848 -10.208 -10.865 1.00 94.94 140 HIS A O 1
ATOM 1121 N N . LEU A 1 141 ? 6.760 -12.421 -10.474 1.00 95.50 141 LEU A N 1
ATOM 1122 C CA . LEU A 1 141 ? 5.982 -12.387 -9.248 1.00 95.50 141 LEU A CA 1
ATOM 1123 C C . LEU A 1 141 ? 6.785 -13.129 -8.178 1.00 95.50 141 LEU A C 1
ATOM 1125 O O . LEU A 1 141 ? 7.156 -14.285 -8.375 1.00 95.50 141 LEU A O 1
ATOM 1129 N N . THR A 1 142 ? 7.010 -12.474 -7.047 1.00 94.44 142 THR A N 1
ATOM 1130 C CA . THR A 1 142 ? 7.803 -12.951 -5.908 1.00 94.44 142 THR A CA 1
ATOM 1131 C C . THR A 1 142 ? 6.917 -12.926 -4.660 1.00 94.44 142 THR A C 1
ATOM 1133 O O . THR A 1 142 ? 6.957 -11.969 -3.876 1.00 94.44 142 THR A O 1
ATOM 1136 N N . PRO A 1 143 ? 6.051 -13.940 -4.480 1.00 87.88 143 PRO A N 1
ATOM 1137 C CA . PRO A 1 143 ? 5.119 -14.002 -3.363 1.00 87.88 143 PRO A CA 1
ATOM 1138 C C . PRO A 1 143 ? 5.849 -14.088 -2.018 1.00 87.88 143 PRO A C 1
ATOM 1140 O O . PRO A 1 143 ? 7.027 -14.427 -1.926 1.00 87.88 143 PRO A O 1
ATOM 1143 N N . THR A 1 144 ? 5.139 -13.804 -0.928 1.00 83.06 144 THR A N 1
ATOM 1144 C CA . THR A 1 144 ? 5.727 -13.884 0.420 1.00 83.06 144 THR A CA 1
ATOM 1145 C C . THR A 1 144 ? 5.925 -15.334 0.879 1.00 83.06 144 THR A C 1
ATOM 1147 O O . THR A 1 144 ? 6.825 -15.607 1.669 1.00 83.06 144 THR A O 1
ATOM 1150 N N . SER A 1 145 ? 5.077 -16.254 0.408 1.00 79.25 145 SER A N 1
ATOM 1151 C CA . SER A 1 145 ? 4.908 -17.608 0.956 1.00 79.25 145 SER A CA 1
ATOM 1152 C C . SER A 1 145 ? 5.298 -18.747 0.013 1.00 79.25 145 SER A C 1
ATOM 1154 O O . SER A 1 145 ? 5.356 -19.894 0.452 1.00 79.25 145 SER A O 1
ATOM 1156 N N . THR A 1 146 ? 5.534 -18.461 -1.265 1.00 81.56 146 THR A N 1
ATOM 1157 C CA . THR A 1 146 ? 5.834 -19.469 -2.289 1.00 81.56 146 THR A CA 1
ATOM 1158 C C . THR A 1 146 ? 7.005 -19.025 -3.144 1.00 81.56 146 THR A C 1
ATOM 1160 O O . THR A 1 146 ? 7.385 -17.857 -3.117 1.00 81.56 146 THR A O 1
ATOM 1163 N N . ASP A 1 147 ? 7.521 -19.958 -3.938 1.00 87.31 147 ASP A N 1
ATOM 1164 C CA . ASP A 1 147 ? 8.579 -19.674 -4.895 1.00 87.31 147 ASP A CA 1
ATOM 1165 C C . ASP A 1 147 ? 8.151 -18.632 -5.934 1.00 87.31 147 ASP A C 1
ATOM 1167 O O . ASP A 1 147 ? 6.969 -18.495 -6.285 1.00 87.31 147 ASP A O 1
ATOM 1171 N N . ASP A 1 148 ? 9.158 -17.924 -6.435 1.00 90.56 148 ASP A N 1
ATOM 1172 C CA . ASP A 1 148 ? 9.024 -16.955 -7.508 1.00 90.56 148 ASP A CA 1
ATOM 1173 C C . ASP A 1 148 ? 8.457 -17.618 -8.762 1.00 90.56 148 ASP A C 1
ATOM 1175 O O . ASP A 1 148 ? 8.839 -18.724 -9.159 1.00 90.56 148 ASP A O 1
ATOM 1179 N N . ARG A 1 149 ? 7.550 -16.910 -9.430 1.00 93.44 149 ARG A N 1
ATOM 1180 C CA . ARG A 1 149 ? 6.939 -17.370 -10.673 1.00 93.44 149 ARG A CA 1
ATOM 1181 C C . ARG A 1 149 ? 6.890 -16.257 -11.698 1.00 93.44 149 ARG A C 1
ATOM 1183 O O . ARG A 1 149 ? 6.839 -15.077 -11.367 1.00 93.44 149 ARG A O 1
ATOM 1190 N N . ARG A 1 150 ? 6.855 -16.650 -12.966 1.00 92.62 150 ARG A N 1
ATOM 1191 C CA . ARG A 1 150 ? 6.595 -15.719 -14.063 1.00 92.62 150 ARG A CA 1
ATOM 1192 C C . ARG A 1 150 ? 5.100 -15.622 -14.326 1.00 92.62 150 ARG A C 1
ATOM 1194 O O . ARG A 1 150 ? 4.382 -16.607 -14.141 1.00 92.62 150 ARG A O 1
ATOM 1201 N N . CYS A 1 151 ? 4.651 -14.443 -14.734 1.00 90.62 151 CYS A N 1
ATOM 1202 C CA . CYS A 1 151 ? 3.315 -14.264 -15.291 1.00 90.62 151 CYS A CA 1
ATOM 1203 C C . CYS A 1 151 ? 3.401 -14.098 -16.808 1.00 90.62 151 CYS A C 1
ATOM 1205 O O . CYS A 1 151 ? 4.471 -13.804 -17.339 1.00 90.62 151 CYS A O 1
ATOM 1207 N N . ILE A 1 152 ? 2.296 -14.329 -17.509 1.00 88.12 152 ILE A N 1
ATOM 1208 C CA . ILE A 1 152 ? 2.257 -14.252 -18.982 1.00 88.12 152 ILE A CA 1
ATOM 1209 C C . ILE A 1 152 ? 1.369 -13.121 -19.503 1.00 88.12 152 ILE A C 1
ATOM 1211 O O . ILE A 1 152 ? 1.221 -12.957 -20.710 1.00 88.12 152 ILE A O 1
ATOM 1215 N N . SER A 1 153 ? 0.738 -12.361 -18.608 1.00 88.44 153 SER A N 1
ATOM 1216 C CA . SER A 1 153 ? -0.155 -11.270 -18.986 1.00 88.44 153 SER A CA 1
ATOM 1217 C C . SER A 1 153 ? -0.246 -10.195 -17.912 1.00 88.44 153 SER A C 1
ATOM 1219 O O . SER A 1 153 ? -0.076 -10.456 -16.719 1.00 88.44 153 SER A O 1
ATOM 1221 N N . GLU A 1 154 ? -0.617 -8.991 -18.340 1.00 89.94 154 GLU A N 1
ATOM 1222 C CA . GLU A 1 154 ? -0.963 -7.886 -17.449 1.00 89.94 154 GLU A CA 1
ATOM 1223 C C . GLU A 1 154 ? -2.081 -8.266 -16.465 1.00 89.94 154 GLU A C 1
ATOM 1225 O O . GLU A 1 154 ? -2.049 -7.882 -15.297 1.00 89.94 154 GLU A O 1
ATOM 1230 N N . GLN A 1 155 ? -3.063 -9.057 -16.908 1.00 92.31 155 GLN A N 1
ATOM 1231 C CA . GLN A 1 155 ? -4.176 -9.476 -16.059 1.00 92.31 155 GLN A CA 1
ATOM 1232 C C . GLN A 1 155 ? -3.702 -10.353 -14.894 1.00 92.31 155 GLN A C 1
ATOM 1234 O O . GLN A 1 155 ? -4.149 -10.157 -13.764 1.00 92.31 155 GLN A O 1
ATOM 1239 N N . GLU A 1 156 ? -2.777 -11.284 -15.143 1.00 93.50 156 GLU A N 1
ATOM 1240 C CA . GLU A 1 156 ? -2.179 -12.094 -14.077 1.00 93.50 156 GLU A CA 1
ATOM 1241 C C . GLU A 1 156 ? -1.365 -11.245 -13.098 1.00 93.50 156 GLU A C 1
ATOM 1243 O O . GLU A 1 156 ? -1.445 -11.471 -11.888 1.00 93.50 156 GLU A O 1
ATOM 1248 N N . TYR A 1 157 ? -0.618 -10.258 -13.604 1.00 94.69 157 TYR A N 1
ATOM 1249 C CA . TYR A 1 157 ? 0.098 -9.298 -12.766 1.00 94.69 157 TYR A CA 1
ATOM 1250 C C . TYR A 1 157 ? -0.870 -8.515 -11.872 1.00 94.69 157 TYR A C 1
ATOM 1252 O O . TYR A 1 157 ? -0.715 -8.504 -10.652 1.00 94.69 157 TYR A O 1
ATOM 1260 N N . ARG A 1 158 ? -1.913 -7.907 -12.450 1.00 95.19 158 ARG A N 1
ATOM 1261 C CA . ARG A 1 158 ? -2.879 -7.095 -11.694 1.00 95.19 158 ARG A CA 1
ATOM 1262 C C . ARG A 1 158 ? -3.651 -7.926 -10.675 1.00 95.19 158 ARG A C 1
ATOM 1264 O O . ARG A 1 158 ? -3.862 -7.457 -9.562 1.00 95.19 158 ARG A O 1
ATOM 1271 N N . ALA A 1 159 ? -4.016 -9.162 -11.014 1.00 95.25 159 ALA A N 1
ATOM 1272 C CA . ALA A 1 159 ? -4.651 -10.081 -10.072 1.00 95.25 159 ALA A CA 1
ATOM 1273 C C . ALA A 1 159 ? -3.733 -10.417 -8.887 1.00 95.25 159 ALA A C 1
ATOM 1275 O O . ALA A 1 159 ? -4.197 -10.497 -7.753 1.00 95.25 159 ALA A O 1
ATOM 1276 N N . PHE A 1 160 ? -2.428 -10.578 -9.130 1.00 95.31 160 PHE A N 1
ATOM 1277 C CA . PHE A 1 160 ? -1.454 -10.763 -8.058 1.00 95.31 160 PHE A CA 1
ATOM 1278 C C . PHE A 1 160 ? -1.319 -9.507 -7.188 1.00 95.31 160 PHE A C 1
ATOM 1280 O O . PHE A 1 160 ? -1.376 -9.612 -5.967 1.00 95.31 160 PHE A O 1
ATOM 1287 N N . VAL A 1 161 ? -1.182 -8.326 -7.801 1.00 96.25 161 VAL A N 1
ATOM 1288 C CA . VAL A 1 161 ? -1.038 -7.048 -7.082 1.00 96.25 161 VAL A CA 1
ATOM 1289 C C . VAL A 1 161 ? -2.264 -6.723 -6.234 1.00 96.25 161 VAL A C 1
ATOM 1291 O O . VAL A 1 161 ? -2.102 -6.239 -5.115 1.00 96.25 161 VAL A O 1
ATOM 1294 N N . ALA A 1 162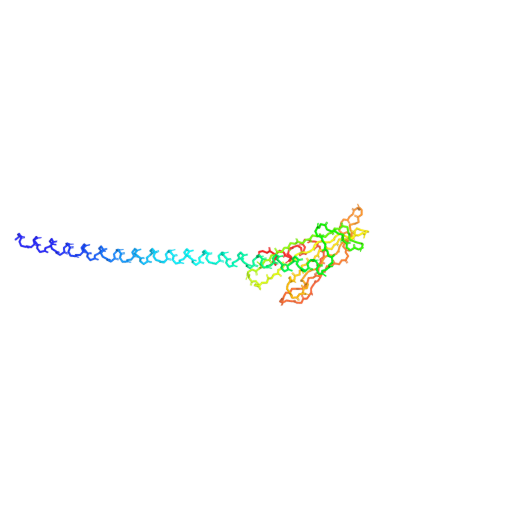 ? -3.471 -7.031 -6.718 1.00 95.25 162 ALA A N 1
ATOM 1295 C CA . ALA A 1 162 ? -4.716 -6.781 -5.995 1.00 95.25 162 ALA A CA 1
ATOM 1296 C C . ALA A 1 162 ? -4.693 -7.379 -4.580 1.00 95.25 162 ALA A C 1
ATOM 1298 O O . ALA A 1 162 ? -5.035 -6.689 -3.631 1.00 95.25 162 ALA A O 1
ATOM 1299 N N . HIS A 1 163 ? -4.149 -8.588 -4.408 1.00 93.12 163 HIS A N 1
ATOM 1300 C CA . HIS A 1 163 ? -4.037 -9.230 -3.093 1.00 93.12 163 HIS A CA 1
ATOM 1301 C C . HIS A 1 163 ? -3.235 -8.416 -2.057 1.00 93.12 163 HIS A C 1
ATOM 1303 O O . HIS A 1 163 ? -3.421 -8.561 -0.848 1.00 93.12 163 HIS A O 1
ATOM 1309 N N . TYR A 1 164 ? -2.315 -7.569 -2.520 1.00 93.56 164 TYR A N 1
ATOM 1310 C CA . TYR A 1 164 ? -1.488 -6.716 -1.669 1.00 93.56 164 TYR A CA 1
ATOM 1311 C C . TYR A 1 164 ? -2.081 -5.317 -1.481 1.00 93.56 164 TYR A C 1
ATOM 1313 O O . TYR A 1 164 ? -1.798 -4.682 -0.466 1.00 93.56 164 TYR A O 1
ATOM 1321 N N . MET A 1 165 ? -2.913 -4.861 -2.419 1.00 93.56 165 MET A N 1
ATOM 1322 C CA . MET A 1 165 ? -3.488 -3.510 -2.471 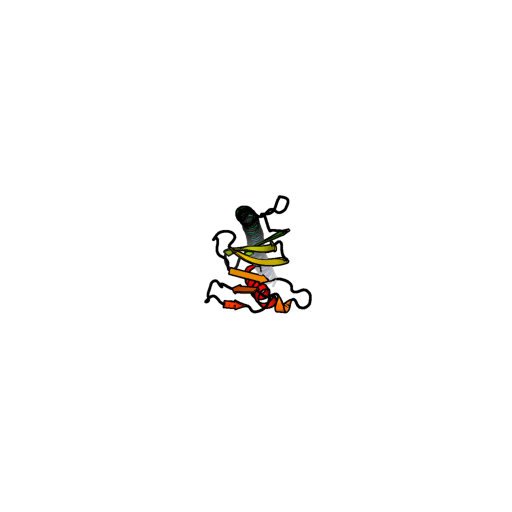1.00 93.56 165 MET A CA 1
ATOM 1323 C C . MET A 1 165 ? -4.975 -3.455 -2.054 1.00 93.56 165 MET A C 1
ATOM 1325 O O . MET A 1 165 ? -5.639 -2.458 -2.325 1.00 93.56 165 MET A O 1
ATOM 1329 N N . GLU A 1 166 ? -5.490 -4.523 -1.434 1.00 85.25 166 GLU A N 1
ATOM 1330 C CA . GLU A 1 166 ? -6.843 -4.636 -0.848 1.00 85.25 166 GLU A CA 1
ATOM 1331 C C . GLU A 1 166 ? -6.980 -3.972 0.524 1.00 85.25 166 GLU A C 1
ATOM 1333 O O . GLU A 1 166 ? -6.102 -4.205 1.393 1.00 85.25 166 GLU A O 1
#

Radius of gyration: 30.59 Å; chains: 1; bounding box: 77×38×89 Å

pLDDT: mean 89.41, std 8.77, range [56.25, 97.12]

Sequence (166 aa):
MKIICAVLLVALAGVGWWLRTEVDATRRQAAEIQRLTAKLADKSREEEFKLQQKCATEAQQKFHRLGYSETGVQPQDVLGADYQSHYNTAQNRCFMTLEVTMTGGLQSMGLFDALENRTYAQYDWLPEKDDVSKGFRDCHLTPTSTDDRRCISEQEYRAFVAHYME

Foldseek 3Di:
DVVVVVVVVVVVVVVVVVVVVVVVVVVVVVVVVVVVVVVVVVVVVVVQVVLQVVLVVLLVVLCVVVQFDPPDDGPQFWPHKDKDWAQDPVVRFIKMWMWTAGPQQKIKIWIAGSPPRDTQKIWIFRQDPPDRLVRGDFIWGPDPPDHIDTDNDPVVRVVSVVVVRD

Secondary structure (DSSP, 8-state):
-HHHHHHHHHHHHHHHHHHHHHHHHHHHHHHHHHHHHHHHHHHHHHHHHHHHHHHHHHHHHHHHHTT--SSSPPPTTEEEEEEEEEEETTTTEEEEEEEEEEGGG-EEEEEEETTT--EEEEEEE--BTTBGGG-EEEEEE--SSS--EE-SSHHHHHHHHHHHH-

Organism: NCBI:txid1232866